Protein AF-A0A6N2AQ74-F1 (afdb_monomer)

Solvent-accessible surface area (backbone atoms only — not comparable to full-atom values): 5958 Å² total; per-residue (Å²): 135,57,76,71,58,51,57,51,50,53,52,49,51,52,51,45,50,53,33,50,48,51,52,74,41,39,67,58,53,50,52,52,46,41,68,76,43,51,90,77,46,58,63,69,61,50,54,52,51,49,54,49,40,49,52,52,36,52,52,48,51,48,58,50,52,55,50,54,50,50,54,49,51,52,52,53,54,51,51,62,69,70,61,60,82,55,56,61,58,51,52,50,51,52,48,34,56,73,72,70,50,80,90,75,130

pLDDT: mean 83.28, std 12.78, range [46.34, 95.62]

Nearest PDB structures (foldseek):
  7psl-assembly1_A  TM=5.034E-01  e=3.319E+00  Saccharomyces cerevisiae S288C
  7vgf-assembly1_B  TM=4.527E-01  e=3.543E+00  Homo sapiens
  7pqx-assembly1_A  TM=4.896E-01  e=4.602E+00  Thermochaetoides thermophila DSM 1495

Sequence (105 aa):
MTMLDIDTFEKDNKILRAAMLKKRYANVIMKSQKQVLGKAFDEKKMKKKASLWEKQLQEEKVKLREREREAARIAIASMKRTVNFGDGLEAERDLMFMIGAPNRL

Structure (mmCIF, N/CA/C/O backbone):
data_AF-A0A6N2AQ74-F1
#
_entry.id   AF-A0A6N2AQ74-F1
#
loop_
_atom_site.group_PDB
_atom_site.id
_atom_site.type_symbol
_atom_site.label_atom_id
_atom_site.label_alt_id
_atom_site.label_comp_id
_atom_site.label_asym_id
_atom_site.label_entity_id
_atom_site.label_seq_id
_atom_site.pdbx_PDB_ins_code
_atom_site.Cartn_x
_atom_site.Cartn_y
_atom_site.Cartn_z
_atom_site.occupancy
_atom_site.B_iso_or_equiv
_atom_site.auth_seq_id
_atom_site.auth_comp_id
_atom_site.auth_asym_id
_atom_site.auth_atom_id
_atom_site.pdbx_PDB_model_num
ATOM 1 N N . MET A 1 1 ? 10.627 -8.730 -18.374 1.00 54.72 1 MET A N 1
ATOM 2 C CA . MET A 1 1 ? 9.456 -8.801 -17.483 1.00 54.72 1 MET A CA 1
ATOM 3 C C . MET A 1 1 ? 8.770 -10.124 -17.770 1.00 54.72 1 MET A C 1
ATOM 5 O O . MET A 1 1 ? 8.221 -10.291 -18.851 1.00 54.72 1 MET A O 1
ATOM 9 N N . THR A 1 2 ? 8.945 -11.105 -16.895 1.00 58.91 2 THR A N 1
ATOM 10 C CA . THR A 1 2 ? 8.299 -12.422 -16.996 1.00 58.91 2 THR A CA 1
ATOM 11 C C . THR A 1 2 ? 6.863 -12.334 -16.461 1.00 58.91 2 THR A C 1
ATOM 13 O O . THR A 1 2 ? 6.543 -11.389 -15.744 1.00 58.91 2 THR A O 1
ATOM 16 N N . MET A 1 3 ? 5.974 -13.285 -16.780 1.00 55.59 3 MET A N 1
ATOM 17 C CA . MET A 1 3 ? 4.591 -13.268 -16.253 1.00 55.59 3 MET A CA 1
ATOM 18 C C . MET A 1 3 ? 4.537 -13.231 -14.711 1.00 55.59 3 MET A C 1
ATOM 20 O O . MET A 1 3 ? 3.669 -12.576 -14.142 1.00 55.59 3 MET A O 1
ATOM 24 N N . LEU A 1 4 ? 5.525 -13.833 -14.038 1.00 59.38 4 LEU A N 1
ATOM 25 C CA . LEU A 1 4 ? 5.679 -13.798 -12.577 1.00 59.38 4 LEU A CA 1
ATOM 26 C C . LEU A 1 4 ? 5.893 -12.374 -12.022 1.00 59.38 4 LEU A C 1
ATOM 28 O O . LEU A 1 4 ? 5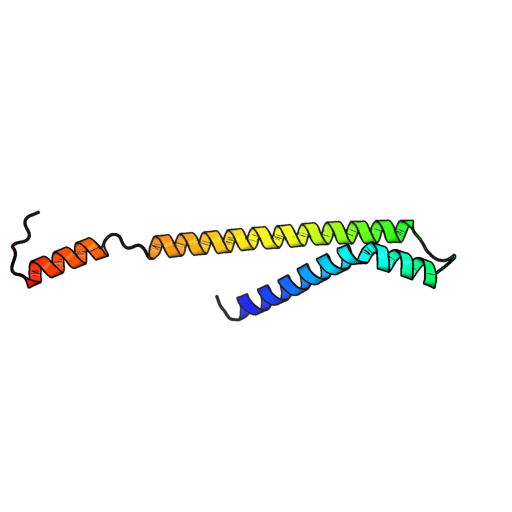.484 -12.077 -10.897 1.00 59.38 4 LEU A O 1
ATOM 32 N N . ASP A 1 5 ? 6.483 -11.469 -12.807 1.00 67.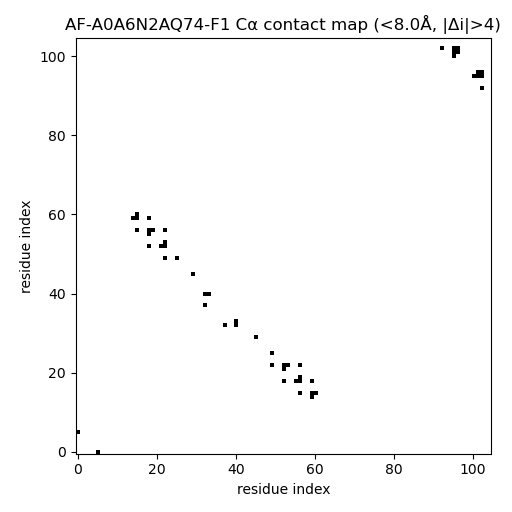50 5 ASP A N 1
ATOM 33 C CA . ASP A 1 5 ? 6.734 -10.080 -12.399 1.00 67.50 5 ASP A CA 1
ATOM 34 C C . ASP A 1 5 ? 5.456 -9.216 -12.456 1.00 67.50 5 ASP A C 1
ATOM 36 O O . ASP A 1 5 ? 5.349 -8.205 -11.761 1.00 67.50 5 ASP A O 1
ATOM 40 N N . ILE A 1 6 ? 4.467 -9.608 -13.269 1.00 74.12 6 ILE A N 1
ATOM 41 C CA . ILE A 1 6 ? 3.194 -8.886 -13.424 1.00 74.12 6 ILE A CA 1
ATOM 42 C C . ILE A 1 6 ? 2.240 -9.240 -12.277 1.00 74.12 6 ILE A C 1
ATOM 44 O O . ILE A 1 6 ? 1.691 -8.345 -11.631 1.00 74.12 6 ILE A O 1
ATOM 48 N N . ASP A 1 7 ? 2.101 -10.529 -11.966 1.00 78.50 7 ASP A N 1
ATOM 49 C CA . ASP A 1 7 ? 1.213 -11.007 -10.898 1.00 78.50 7 ASP A CA 1
ATOM 50 C C . ASP A 1 7 ? 1.648 -10.497 -9.516 1.00 7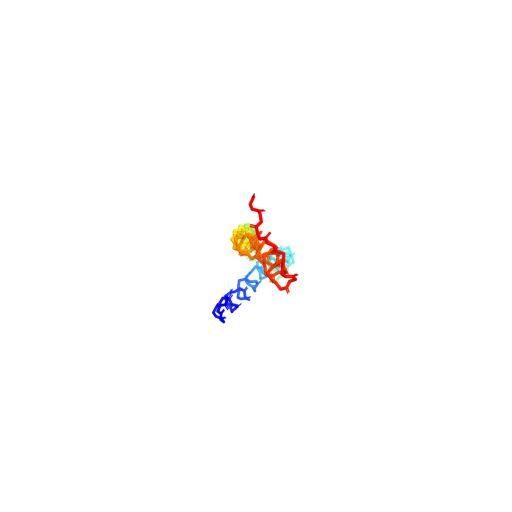8.50 7 ASP A C 1
ATOM 52 O O . ASP A 1 7 ? 0.826 -10.122 -8.671 1.00 78.50 7 ASP A O 1
ATOM 56 N N . THR A 1 8 ? 2.962 -10.440 -9.282 1.00 80.75 8 THR A N 1
ATOM 57 C CA . THR A 1 8 ? 3.540 -9.884 -8.050 1.00 80.75 8 THR A CA 1
ATOM 58 C C . THR A 1 8 ? 3.293 -8.379 -7.940 1.00 80.75 8 THR A C 1
ATOM 60 O O . THR A 1 8 ? 2.887 -7.899 -6.878 1.00 80.75 8 THR A O 1
ATOM 63 N N . PHE A 1 9 ? 3.431 -7.633 -9.039 1.00 76.69 9 PHE A N 1
ATOM 64 C CA . PHE A 1 9 ? 3.113 -6.206 -9.086 1.00 76.69 9 PHE A CA 1
ATOM 65 C C . PHE A 1 9 ? 1.627 -5.925 -8.819 1.00 76.69 9 PHE A C 1
ATOM 67 O O . PHE A 1 9 ? 1.282 -5.020 -8.052 1.00 76.69 9 PHE A O 1
ATOM 74 N N . GLU A 1 10 ? 0.724 -6.714 -9.402 1.00 85.12 10 GLU A N 1
ATOM 75 C CA . GLU A 1 10 ? -0.713 -6.558 -9.178 1.00 85.12 10 GLU A CA 1
ATOM 76 C C . GLU A 1 10 ? -1.093 -6.858 -7.720 1.00 85.12 10 GLU A C 1
ATOM 78 O O . GLU A 1 10 ? -1.869 -6.120 -7.099 1.00 85.12 10 GLU A O 1
ATOM 83 N N . LYS A 1 11 ? -0.510 -7.911 -7.139 1.00 88.38 11 LYS A N 1
ATOM 84 C CA . LYS A 1 11 ? -0.697 -8.266 -5.728 1.00 88.38 11 LYS A CA 1
ATOM 85 C C . LYS A 1 11 ? -0.254 -7.139 -4.798 1.00 88.38 11 LYS A C 1
ATOM 87 O O . LYS A 1 11 ? -0.987 -6.787 -3.872 1.00 88.38 11 LYS A O 1
ATOM 92 N N . ASP A 1 12 ? 0.889 -6.528 -5.065 1.00 86.50 12 ASP A N 1
ATOM 93 C CA . ASP A 1 12 ? 1.418 -5.466 -4.214 1.00 86.50 12 ASP A CA 1
ATOM 94 C C . ASP A 1 12 ? 0.620 -4.165 -4.333 1.00 86.50 12 ASP A C 1
ATOM 96 O O . ASP A 1 12 ? 0.354 -3.501 -3.329 1.00 86.50 12 ASP A O 1
ATOM 100 N N . ASN A 1 13 ? 0.096 -3.856 -5.521 1.00 88.44 13 ASN A N 1
ATOM 101 C CA . ASN A 1 13 ? -0.872 -2.773 -5.689 1.00 88.44 13 ASN A CA 1
ATOM 102 C C . ASN A 1 13 ? -2.171 -3.025 -4.912 1.00 88.44 13 ASN A C 1
ATOM 104 O O . ASN A 1 13 ? -2.719 -2.100 -4.301 1.00 88.44 13 ASN A O 1
ATOM 108 N N . LYS A 1 14 ? -2.663 -4.272 -4.877 1.00 92.75 14 LYS A N 1
ATOM 109 C CA . LYS A 1 14 ? -3.817 -4.651 -4.043 1.00 92.75 14 LYS A CA 1
ATOM 110 C C . LYS A 1 14 ? -3.515 -4.434 -2.556 1.00 92.75 14 LYS A C 1
ATOM 112 O O . LYS A 1 14 ? -4.362 -3.887 -1.845 1.00 92.75 14 LYS A O 1
ATOM 117 N N . ILE A 1 15 ? -2.313 -4.789 -2.097 1.00 92.19 15 ILE A N 1
ATOM 118 C CA . ILE A 1 15 ? -1.865 -4.582 -0.709 1.00 92.19 15 ILE A CA 1
ATOM 119 C C . ILE A 1 15 ? -1.811 -3.087 -0.368 1.00 92.19 15 ILE A C 1
ATOM 121 O O . ILE A 1 15 ? -2.424 -2.658 0.616 1.00 92.19 15 ILE A O 1
ATOM 125 N N . LEU A 1 16 ? -1.166 -2.275 -1.209 1.00 92.44 16 LEU A N 1
ATOM 126 C CA . LEU A 1 16 ? -1.076 -0.829 -1.016 1.00 92.44 16 LEU A CA 1
ATOM 127 C C . LEU A 1 16 ? -2.465 -0.177 -1.001 1.00 92.44 16 LEU A C 1
ATOM 129 O O . LEU A 1 16 ? -2.771 0.641 -0.129 1.00 92.44 16 LEU A O 1
ATOM 133 N N . ARG A 1 17 ? -3.345 -0.574 -1.927 1.00 94.12 17 ARG A N 1
ATOM 134 C CA . ARG A 1 17 ? -4.731 -0.097 -1.981 1.00 94.12 17 ARG A CA 1
ATOM 135 C C . ARG A 1 17 ? -5.490 -0.445 -0.706 1.00 94.12 17 ARG A C 1
ATOM 137 O O . ARG A 1 17 ? -6.171 0.419 -0.154 1.00 94.12 17 ARG A O 1
ATOM 144 N N . ALA A 1 18 ? -5.351 -1.669 -0.204 1.00 94.94 18 ALA A N 1
ATOM 145 C CA . ALA A 1 18 ? -5.973 -2.079 1.049 1.00 94.94 18 ALA A CA 1
ATOM 146 C C . ALA A 1 18 ? -5.466 -1.246 2.240 1.00 94.94 18 ALA A C 1
ATOM 148 O O . ALA A 1 18 ? -6.273 -0.807 3.065 1.00 94.94 18 ALA A O 1
ATOM 149 N N . ALA A 1 19 ? -4.160 -0.972 2.318 1.00 94.31 19 ALA A N 1
ATOM 150 C CA . ALA A 1 19 ? -3.581 -0.113 3.352 1.00 94.31 19 ALA A CA 1
ATOM 151 C C . ALA A 1 19 ? -4.115 1.330 3.266 1.00 94.31 19 ALA A C 1
ATOM 153 O O . ALA A 1 19 ? -4.545 1.899 4.274 1.00 94.31 19 ALA A O 1
ATOM 154 N N . MET A 1 20 ? -4.185 1.899 2.057 1.00 94.06 20 MET A N 1
ATOM 155 C CA . MET A 1 20 ? -4.744 3.236 1.826 1.00 94.06 20 MET A CA 1
ATOM 156 C C . MET A 1 20 ? -6.212 3.330 2.246 1.00 94.06 20 MET A C 1
ATOM 158 O O . MET A 1 20 ? -6.606 4.292 2.908 1.00 94.06 20 MET A O 1
ATOM 162 N N . LEU A 1 21 ? -7.022 2.328 1.895 1.00 95.62 21 LEU A N 1
ATOM 163 C CA . LEU A 1 21 ? -8.437 2.283 2.262 1.00 95.62 21 LEU A CA 1
ATOM 164 C C . LEU A 1 21 ? -8.614 2.184 3.780 1.00 95.62 21 LEU A C 1
ATOM 166 O O . LEU A 1 21 ? -9.390 2.953 4.346 1.00 95.62 21 LEU A O 1
ATOM 170 N N . LYS A 1 22 ? -7.853 1.318 4.464 1.00 93.50 22 LYS A N 1
ATOM 171 C CA . LYS A 1 22 ? -7.883 1.217 5.935 1.00 93.50 22 LYS A CA 1
ATOM 172 C C . LYS A 1 22 ? -7.579 2.556 6.600 1.00 93.50 22 LYS A C 1
ATOM 174 O O . LYS A 1 22 ? -8.296 2.954 7.514 1.00 93.50 22 LYS A O 1
ATOM 179 N N . LYS A 1 23 ? -6.573 3.283 6.106 1.00 92.56 23 LYS A N 1
ATOM 180 C CA . LYS A 1 23 ? -6.222 4.619 6.603 1.00 92.56 23 LYS A CA 1
ATOM 181 C C . LYS A 1 23 ? -7.327 5.641 6.337 1.00 92.56 23 LYS A C 1
ATOM 183 O O . LYS A 1 23 ? -7.712 6.374 7.244 1.00 92.56 23 LYS A O 1
ATOM 188 N N . ARG A 1 24 ? -7.871 5.679 5.114 1.00 95.38 24 ARG A N 1
ATOM 189 C CA . ARG A 1 24 ? -8.944 6.612 4.719 1.00 95.38 24 ARG A CA 1
ATOM 190 C C . ARG A 1 24 ? -10.202 6.428 5.566 1.00 95.38 24 ARG A C 1
ATOM 192 O O . ARG A 1 24 ? -10.804 7.412 5.984 1.00 95.38 24 ARG A O 1
ATOM 199 N N . TYR A 1 25 ? -10.575 5.181 5.837 1.00 95.62 25 TYR A N 1
ATOM 200 C CA . TYR A 1 25 ? -11.797 4.847 6.566 1.00 95.62 25 TYR A CA 1
ATOM 201 C C . TYR A 1 25 ? -11.588 4.611 8.065 1.00 95.62 25 TYR A C 1
ATOM 203 O O . TYR A 1 25 ? -12.556 4.305 8.756 1.00 95.62 25 TYR A O 1
ATOM 211 N N . ALA A 1 26 ? -10.380 4.806 8.606 1.00 93.62 26 ALA A N 1
ATOM 212 C CA . ALA A 1 26 ? -10.078 4.536 10.014 1.00 93.62 26 ALA A CA 1
ATOM 213 C C . ALA A 1 26 ? -11.052 5.234 10.979 1.00 93.62 26 ALA A C 1
ATOM 215 O O . ALA A 1 26 ? -11.571 4.609 11.903 1.00 93.62 26 ALA A O 1
ATOM 216 N N . ASN A 1 27 ? -11.371 6.505 10.718 1.00 93.06 27 ASN A N 1
ATOM 217 C CA . ASN A 1 27 ? -12.314 7.275 11.532 1.00 93.06 27 ASN A CA 1
ATOM 218 C C . ASN A 1 27 ? -13.750 6.752 11.439 1.00 93.06 27 ASN A C 1
ATOM 220 O O . ASN A 1 27 ? -14.454 6.717 12.446 1.00 93.06 27 ASN A O 1
ATOM 224 N N . VAL A 1 28 ? -14.187 6.343 10.246 1.00 95.31 28 VAL A N 1
ATOM 225 C CA . VAL A 1 28 ? -15.530 5.785 10.035 1.00 95.31 28 VAL A CA 1
ATOM 226 C C . VAL A 1 28 ? -15.652 4.454 10.769 1.00 95.31 28 VAL A C 1
ATOM 228 O O . VAL A 1 28 ? -16.589 4.278 11.539 1.00 95.31 28 VAL A O 1
ATOM 231 N N . ILE A 1 29 ? -14.652 3.580 10.624 1.00 93.38 29 ILE A N 1
ATOM 232 C CA . ILE A 1 29 ? -14.571 2.292 11.326 1.00 93.38 29 ILE A CA 1
ATOM 233 C C . ILE A 1 29 ? -14.573 2.499 12.845 1.00 93.38 29 ILE A C 1
ATOM 235 O O . ILE A 1 29 ? -15.234 1.767 13.576 1.00 93.38 29 ILE A O 1
ATOM 239 N N . MET A 1 30 ? -13.846 3.501 13.344 1.00 92.56 30 MET A N 1
ATOM 240 C CA . MET A 1 30 ? -13.808 3.809 14.773 1.00 92.56 30 MET A CA 1
ATOM 241 C C . MET A 1 30 ? -15.180 4.256 15.292 1.00 92.56 30 MET A C 1
ATOM 243 O O . MET A 1 30 ? -15.641 3.751 16.315 1.00 92.56 30 MET A O 1
ATOM 247 N N . LYS A 1 31 ? -15.853 5.170 14.581 1.00 94.12 31 LYS A N 1
ATOM 248 C CA . LYS A 1 31 ? -17.194 5.647 14.947 1.00 94.12 31 LYS A CA 1
ATOM 249 C C . LYS A 1 31 ? -18.226 4.520 14.904 1.00 94.12 31 LYS A C 1
ATOM 251 O O . LYS A 1 31 ? -18.983 4.369 15.859 1.00 94.12 31 LYS A O 1
ATOM 256 N N . SER A 1 32 ? -18.216 3.700 13.853 1.00 93.56 32 SER A N 1
ATOM 257 C CA . SER A 1 32 ? -19.143 2.574 13.721 1.00 93.56 32 SER A CA 1
ATOM 258 C C . SER A 1 32 ? -18.912 1.523 14.807 1.00 93.56 32 SER A C 1
ATOM 260 O O . SER A 1 32 ? -19.865 1.041 15.408 1.00 93.56 32 SER A O 1
ATOM 262 N N . GLN A 1 33 ? -17.656 1.204 15.134 1.00 93.00 33 GLN A N 1
ATOM 263 C CA . GLN A 1 33 ? -17.357 0.275 16.226 1.00 93.00 33 GLN A CA 1
ATOM 264 C C . GLN A 1 33 ? -17.773 0.822 17.590 1.00 93.00 33 GLN A C 1
ATOM 266 O O . GLN A 1 33 ? -18.287 0.060 18.403 1.00 93.00 33 GLN A O 1
ATOM 271 N N . LYS A 1 34 ? -17.608 2.126 17.835 1.00 93.50 34 LYS A N 1
ATOM 272 C CA . LYS A 1 34 ? -18.102 2.767 19.060 1.00 93.50 34 LYS A CA 1
ATOM 273 C C . LYS A 1 34 ? -19.626 2.675 19.170 1.00 93.50 34 LYS A C 1
ATOM 275 O O . LYS A 1 34 ? -20.131 2.409 20.255 1.00 93.50 34 LYS A O 1
ATOM 280 N N . GLN A 1 35 ? -20.343 2.844 18.059 1.00 94.62 35 GLN A N 1
ATOM 281 C CA . GLN A 1 35 ? -21.800 2.711 18.014 1.00 94.62 35 GLN A CA 1
ATOM 282 C C . GLN A 1 35 ? -22.266 1.274 18.292 1.00 94.62 35 GLN A C 1
ATOM 284 O O . GLN A 1 35 ? -23.216 1.085 19.042 1.00 94.62 35 GLN A O 1
ATOM 289 N N . VAL A 1 36 ? -21.586 0.269 17.729 1.00 94.19 36 VAL A N 1
ATOM 290 C CA . VAL A 1 36 ? -21.949 -1.151 17.894 1.00 94.19 36 VAL A CA 1
ATOM 291 C C . VAL A 1 36 ? -21.572 -1.692 19.276 1.00 94.19 36 VAL A C 1
ATOM 293 O O . VAL A 1 36 ? -22.344 -2.426 19.881 1.00 94.19 36 VAL A O 1
ATOM 296 N N . LEU A 1 37 ? -20.385 -1.350 19.787 1.00 91.50 37 LEU A N 1
ATOM 297 C CA . LEU A 1 37 ? -19.850 -1.913 21.035 1.00 91.50 37 LEU A CA 1
ATOM 298 C C . LEU A 1 37 ? -20.249 -1.117 22.286 1.00 91.50 37 LEU A C 1
ATOM 300 O O . LEU A 1 37 ? -20.159 -1.641 23.397 1.00 91.50 37 LEU A O 1
ATOM 304 N N . GLY A 1 38 ? -20.672 0.142 22.138 1.00 91.31 38 GLY A N 1
ATOM 305 C CA . GLY A 1 38 ? -21.125 0.982 23.246 1.00 91.31 38 GLY A CA 1
ATOM 306 C C . GLY A 1 38 ? -20.111 1.046 24.394 1.00 91.31 38 GLY A C 1
ATOM 307 O O . GLY A 1 38 ? -18.993 1.528 24.221 1.00 91.31 38 GLY A O 1
ATOM 308 N N . LYS A 1 39 ? -20.495 0.538 25.575 1.00 89.44 39 LYS A N 1
ATOM 309 C CA . LYS A 1 39 ? -19.656 0.531 26.792 1.00 89.44 39 LYS A CA 1
ATOM 310 C C . LYS A 1 39 ? -18.450 -0.416 26.712 1.00 89.44 39 LYS A C 1
ATOM 312 O O . LYS A 1 39 ? -17.475 -0.196 27.418 1.00 89.44 39 LYS A O 1
ATOM 317 N N . ALA A 1 40 ? -18.496 -1.437 25.854 1.00 91.00 40 ALA A N 1
ATOM 318 C CA . ALA A 1 40 ? -17.390 -2.376 25.644 1.00 91.00 40 ALA A CA 1
ATOM 319 C C . ALA A 1 40 ? -16.324 -1.844 24.662 1.00 91.00 40 ALA A C 1
ATOM 321 O O . ALA A 1 40 ? -15.362 -2.543 24.340 1.00 91.00 40 ALA A O 1
ATOM 322 N N . PHE A 1 41 ? -16.489 -0.620 24.149 1.00 91.94 41 PHE A N 1
ATOM 323 C CA . PHE A 1 41 ? -15.561 -0.026 23.197 1.00 91.94 41 PHE A CA 1
ATOM 324 C C . PHE A 1 41 ? -14.262 0.446 23.868 1.00 91.94 41 PHE A C 1
ATOM 326 O O . PHE A 1 41 ? -14.251 1.413 24.629 1.00 91.94 41 PHE A O 1
ATOM 333 N N . ASP A 1 42 ? -13.143 -0.185 23.509 1.00 93.19 42 ASP A N 1
ATOM 334 C CA . ASP A 1 42 ? -11.807 0.254 23.920 1.00 93.19 42 ASP A CA 1
ATOM 335 C C . ASP A 1 42 ? -11.210 1.246 22.906 1.00 93.19 42 ASP A C 1
ATOM 337 O O . ASP A 1 42 ? -10.617 0.882 21.881 1.00 93.19 42 ASP A O 1
ATOM 341 N N . GLU A 1 43 ? -11.339 2.534 23.225 1.00 90.81 43 GLU A N 1
ATOM 342 C CA . GLU A 1 43 ? -10.809 3.626 22.411 1.00 90.81 43 GLU A CA 1
ATOM 343 C C . GLU A 1 43 ? -9.276 3.594 22.303 1.00 90.81 43 GLU A C 1
ATOM 345 O O . GLU A 1 43 ? -8.717 3.886 21.240 1.00 90.81 43 GLU A O 1
ATOM 350 N N . LYS A 1 44 ? -8.572 3.201 23.372 1.00 93.12 44 LYS A N 1
ATOM 351 C CA . LYS A 1 44 ? -7.103 3.158 23.396 1.00 93.12 44 LYS A CA 1
ATOM 352 C C . LYS A 1 44 ? -6.592 2.073 22.455 1.00 93.12 44 LYS A C 1
ATOM 354 O O . LYS A 1 44 ? -5.644 2.308 21.700 1.00 93.12 44 LYS A O 1
ATOM 359 N N . LYS A 1 45 ? -7.241 0.907 22.447 1.00 93.12 45 LYS A N 1
ATOM 360 C CA . LYS A 1 45 ? -6.946 -0.181 21.506 1.00 93.12 45 LYS A CA 1
ATOM 361 C C . LYS A 1 45 ? -7.205 0.238 20.062 1.00 93.12 45 LYS A C 1
ATOM 363 O O . LYS A 1 45 ? -6.377 -0.046 19.196 1.00 93.12 45 LYS A O 1
ATOM 368 N N . MET A 1 46 ? -8.289 0.964 19.795 1.00 91.25 46 MET A N 1
ATOM 369 C CA . MET A 1 46 ? -8.592 1.427 18.438 1.00 91.25 46 MET A CA 1
ATOM 370 C C . MET A 1 46 ? -7.631 2.498 17.930 1.00 91.25 46 MET A C 1
ATOM 372 O O . MET A 1 46 ? -7.180 2.405 16.788 1.00 91.25 46 MET A O 1
ATOM 376 N N . LYS A 1 47 ? -7.216 3.444 18.778 1.00 91.94 47 LYS A N 1
ATOM 377 C CA . LYS A 1 47 ? -6.164 4.414 18.428 1.00 91.94 47 LYS A CA 1
ATOM 378 C C . LYS A 1 47 ? -4.835 3.725 18.104 1.00 91.94 47 LYS A C 1
ATOM 380 O O . LYS A 1 47 ? -4.203 4.065 17.106 1.00 91.94 47 LYS A O 1
ATOM 385 N N . LYS A 1 48 ? -4.443 2.705 18.881 1.00 94.56 48 LYS A N 1
ATOM 386 C CA . LYS A 1 48 ? -3.258 1.876 18.582 1.00 94.56 48 LYS A CA 1
ATOM 387 C C . LYS A 1 48 ? -3.387 1.125 17.252 1.00 94.56 48 LYS A C 1
ATOM 389 O O . LYS A 1 48 ? -2.418 1.007 16.511 1.00 94.56 48 LYS A O 1
ATOM 394 N N . LYS A 1 49 ? -4.578 0.619 16.925 1.00 92.56 49 LYS A N 1
ATOM 395 C CA . LYS A 1 49 ? -4.826 -0.067 15.650 1.00 92.56 49 LYS A CA 1
ATOM 396 C C . LYS A 1 49 ? -4.744 0.895 14.461 1.00 92.56 49 LYS A C 1
ATOM 398 O O . LYS A 1 49 ? -4.167 0.547 13.437 1.00 92.56 49 LYS A O 1
ATOM 403 N N . ALA A 1 50 ? -5.265 2.111 14.615 1.00 92.19 50 ALA A N 1
ATOM 404 C CA . ALA A 1 50 ? -5.169 3.153 13.599 1.00 92.19 50 ALA A CA 1
ATOM 405 C C . ALA A 1 50 ? -3.714 3.588 13.350 1.00 92.19 50 ALA A C 1
ATOM 407 O O . ALA A 1 50 ? -3.311 3.718 12.196 1.00 92.19 50 ALA A O 1
ATOM 408 N N . SER A 1 51 ? -2.901 3.744 14.402 1.00 93.50 51 SER A N 1
ATOM 409 C CA . SER A 1 51 ? -1.477 4.067 14.234 1.00 93.50 51 SER A CA 1
ATOM 410 C C . SER A 1 51 ? -0.691 2.928 13.579 1.00 93.50 51 SER A C 1
ATOM 412 O O . SER A 1 51 ? 0.204 3.190 12.778 1.00 93.50 51 SER A O 1
ATOM 414 N N . LEU A 1 52 ? -1.055 1.670 13.847 1.00 94.56 52 LEU A N 1
ATOM 415 C CA . LEU A 1 52 ? -0.492 0.517 13.144 1.00 94.56 52 LEU A CA 1
ATOM 416 C C . LEU A 1 52 ? -0.807 0.556 11.641 1.00 94.56 52 LEU A C 1
ATOM 418 O O . LEU A 1 52 ? 0.081 0.308 10.831 1.00 94.56 52 LEU A O 1
ATOM 422 N N . TRP A 1 53 ? -2.040 0.897 11.257 1.00 93.44 53 TRP A N 1
ATOM 423 C CA . TRP A 1 53 ? -2.406 1.036 9.842 1.00 93.44 53 TRP A CA 1
ATOM 424 C C . TRP A 1 53 ? -1.644 2.161 9.141 1.00 93.44 53 TRP A C 1
ATOM 426 O O . TRP A 1 53 ? -1.275 2.002 7.981 1.00 93.44 53 TRP A O 1
ATOM 436 N N . GLU A 1 54 ? -1.378 3.272 9.832 1.00 93.25 54 GLU A N 1
ATOM 437 C CA . GLU A 1 54 ? -0.545 4.345 9.280 1.00 93.25 54 GLU A CA 1
ATOM 438 C C . GLU A 1 54 ? 0.893 3.864 9.051 1.00 93.25 54 GLU A C 1
ATOM 440 O O . GLU A 1 54 ? 1.430 4.066 7.965 1.00 93.25 54 GLU A O 1
ATOM 445 N N . LYS A 1 55 ? 1.495 3.156 10.017 1.00 94.38 55 LYS A N 1
ATOM 446 C CA . LYS A 1 55 ? 2.840 2.576 9.852 1.00 94.38 55 LYS A CA 1
ATOM 447 C C . LYS A 1 55 ? 2.910 1.620 8.660 1.00 94.38 55 LYS A C 1
ATOM 449 O O . LYS A 1 55 ? 3.772 1.789 7.805 1.00 94.38 55 LYS A O 1
ATOM 454 N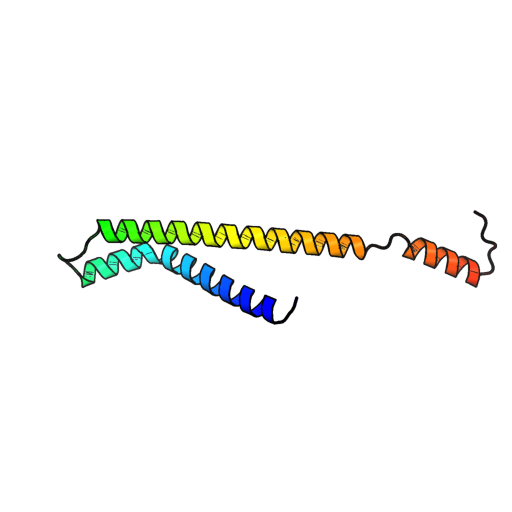 N . GLN A 1 56 ? 1.950 0.700 8.552 1.00 92.31 56 GLN A N 1
ATOM 455 C CA . GLN A 1 56 ? 1.853 -0.228 7.420 1.00 92.31 56 GLN A CA 1
ATOM 456 C C . GLN A 1 56 ? 1.748 0.513 6.083 1.00 92.31 56 GLN A C 1
ATOM 458 O O . GLN A 1 56 ? 2.403 0.147 5.114 1.00 92.31 56 GLN A O 1
ATOM 463 N N . LEU A 1 57 ? 0.955 1.587 6.018 1.00 93.06 57 LEU A N 1
ATOM 464 C CA . LEU A 1 57 ? 0.847 2.384 4.800 1.00 93.06 57 LEU A CA 1
ATOM 465 C C . LEU A 1 57 ? 2.174 3.064 4.431 1.00 93.06 57 LEU A C 1
ATOM 467 O O . LEU A 1 57 ? 2.508 3.142 3.250 1.00 93.06 57 LEU A O 1
ATOM 471 N N . GLN A 1 58 ? 2.921 3.572 5.412 1.00 93.88 58 GLN A N 1
ATOM 472 C CA . GLN A 1 58 ? 4.224 4.188 5.157 1.00 93.88 58 GLN A CA 1
ATOM 473 C C . GLN A 1 58 ? 5.243 3.164 4.652 1.00 93.88 58 GLN A C 1
ATOM 475 O O . GLN A 1 58 ? 5.933 3.438 3.672 1.00 93.88 58 GLN A O 1
ATOM 480 N N . GLU A 1 59 ? 5.290 1.980 5.259 1.00 92.81 59 GLU A N 1
ATOM 481 C CA . GLU A 1 59 ? 6.159 0.879 4.830 1.00 92.81 59 GLU A CA 1
ATOM 482 C C . GLU A 1 59 ? 5.861 0.457 3.384 1.00 92.81 59 GLU A C 1
ATOM 484 O O . GLU A 1 59 ? 6.769 0.397 2.556 1.00 92.81 59 GLU A O 1
ATOM 489 N N . GLU A 1 60 ? 4.588 0.255 3.035 1.00 91.94 60 GLU A N 1
ATOM 490 C CA . GLU A 1 60 ? 4.200 -0.121 1.670 1.00 91.94 60 GLU A CA 1
ATOM 491 C C . GLU A 1 60 ? 4.514 0.982 0.643 1.00 91.94 60 GLU A C 1
ATOM 493 O O . GLU A 1 60 ? 4.961 0.696 -0.469 1.00 91.94 60 GLU A O 1
ATOM 498 N N . LYS A 1 61 ? 4.381 2.262 1.017 1.00 91.06 61 LYS A N 1
ATOM 499 C CA . LYS A 1 61 ? 4.801 3.385 0.158 1.00 91.06 61 LYS A CA 1
ATOM 500 C C . LYS A 1 61 ? 6.310 3.431 -0.068 1.00 91.06 61 LYS A C 1
ATOM 502 O O . LYS A 1 61 ? 6.749 3.820 -1.148 1.00 91.06 61 LYS A O 1
ATOM 507 N N . VAL A 1 62 ? 7.114 3.102 0.944 1.00 92.44 62 VAL A N 1
ATOM 508 C CA . VAL A 1 62 ? 8.577 3.026 0.797 1.00 92.44 62 VAL A CA 1
ATOM 509 C C . VAL A 1 62 ? 8.940 1.918 -0.187 1.00 92.44 62 VAL A C 1
ATOM 511 O O . VAL A 1 62 ? 9.633 2.203 -1.162 1.00 92.44 62 VAL A O 1
ATOM 514 N N . LYS A 1 63 ? 8.378 0.716 -0.011 1.00 88.81 63 LYS A N 1
ATOM 515 C CA . LYS A 1 63 ? 8.602 -0.420 -0.919 1.00 88.81 63 LYS A CA 1
ATOM 516 C C . LYS A 1 63 ? 8.216 -0.110 -2.365 1.00 88.81 63 LYS A C 1
ATOM 518 O O . LYS A 1 63 ? 8.912 -0.536 -3.284 1.00 88.81 63 LYS A O 1
ATOM 523 N N . LEU A 1 64 ? 7.108 0.607 -2.585 1.00 88.06 64 LEU A N 1
ATOM 524 C CA . LEU A 1 64 ? 6.706 1.016 -3.934 1.00 88.06 64 LEU A CA 1
ATOM 525 C C . LEU A 1 64 ? 7.752 1.949 -4.560 1.00 88.06 64 LEU A C 1
ATOM 527 O O . LEU A 1 64 ? 8.205 1.700 -5.672 1.00 88.06 64 LEU A O 1
ATOM 531 N N . ARG A 1 65 ? 8.187 2.982 -3.829 1.00 88.50 65 ARG A N 1
ATOM 532 C CA . ARG A 1 65 ? 9.175 3.952 -4.332 1.00 88.50 65 ARG A CA 1
ATOM 533 C C . ARG A 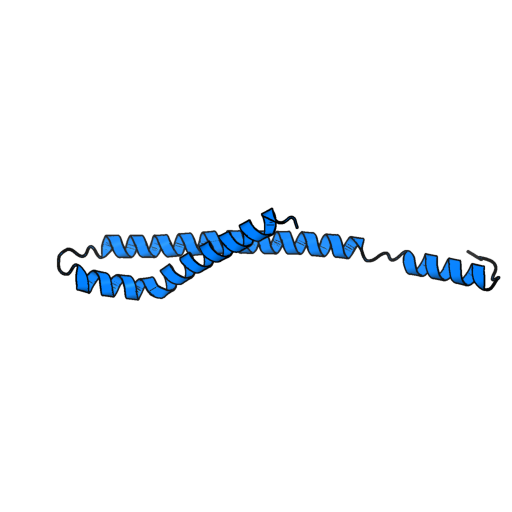1 65 ? 10.521 3.316 -4.658 1.00 88.50 65 ARG A C 1
ATOM 535 O O . ARG A 1 65 ? 11.158 3.709 -5.630 1.00 88.50 65 ARG A O 1
ATOM 542 N N . GLU A 1 66 ? 10.982 2.369 -3.846 1.00 89.38 66 GLU A N 1
ATOM 543 C CA . GLU A 1 66 ? 12.223 1.634 -4.122 1.00 89.38 66 GLU A CA 1
ATOM 544 C C . GLU A 1 66 ? 12.126 0.848 -5.428 1.00 89.38 66 GLU A C 1
ATOM 546 O O . GLU A 1 66 ? 13.047 0.889 -6.243 1.00 89.38 66 GLU A O 1
ATOM 551 N N . ARG A 1 67 ? 10.977 0.218 -5.678 1.00 85.19 67 ARG A N 1
ATOM 552 C CA . ARG A 1 67 ? 10.725 -0.502 -6.926 1.00 85.19 67 ARG A CA 1
ATOM 553 C C . ARG A 1 67 ? 10.605 0.408 -8.136 1.00 85.19 67 ARG A C 1
ATOM 555 O O . ARG A 1 67 ? 11.194 0.104 -9.165 1.00 85.19 67 ARG A O 1
ATOM 562 N N . GLU A 1 68 ? 9.907 1.535 -8.018 1.00 86.94 68 GLU A N 1
ATOM 563 C CA . GLU A 1 68 ? 9.840 2.537 -9.091 1.00 86.94 68 GLU A CA 1
ATOM 564 C C . GLU A 1 68 ? 11.232 3.073 -9.444 1.00 86.94 68 GLU A C 1
ATOM 566 O O . GLU A 1 68 ? 11.556 3.236 -10.620 1.00 86.94 68 GLU A O 1
ATOM 571 N N . ARG A 1 69 ? 12.092 3.291 -8.440 1.00 89.81 69 ARG A N 1
ATOM 572 C CA . ARG A 1 69 ? 13.491 3.683 -8.659 1.00 89.81 69 ARG A CA 1
ATOM 573 C C . ARG A 1 69 ? 14.280 2.607 -9.392 1.00 89.81 69 ARG A C 1
ATOM 575 O O . ARG A 1 69 ? 15.046 2.943 -10.291 1.00 89.81 69 ARG A O 1
ATOM 582 N N . GLU A 1 70 ? 14.112 1.343 -9.022 1.00 88.31 70 GLU A N 1
ATOM 583 C CA . GLU A 1 70 ? 14.811 0.243 -9.687 1.00 88.31 70 GLU A CA 1
ATOM 584 C C . GLU A 1 70 ? 14.338 0.066 -11.134 1.00 88.31 70 GLU A C 1
ATOM 586 O O . GLU A 1 70 ? 15.156 -0.009 -12.049 1.00 88.31 70 GLU A O 1
ATOM 591 N N . ALA A 1 71 ? 13.026 0.137 -11.370 1.00 85.38 71 ALA A N 1
ATOM 592 C CA . ALA A 1 71 ? 12.458 0.142 -12.714 1.00 85.38 71 ALA A CA 1
ATOM 593 C C . ALA A 1 71 ? 12.995 1.314 -13.555 1.00 85.38 71 ALA A C 1
ATOM 595 O O . ALA A 1 71 ? 13.386 1.120 -14.706 1.00 85.38 71 ALA A O 1
ATOM 596 N N . ALA A 1 72 ? 13.094 2.515 -12.973 1.00 87.44 72 ALA A N 1
ATOM 597 C CA . ALA A 1 72 ? 13.671 3.677 -13.644 1.00 87.44 72 ALA A CA 1
ATOM 598 C C . ALA A 1 72 ? 15.160 3.481 -13.980 1.00 87.44 72 ALA A C 1
ATOM 600 O O . ALA A 1 72 ? 15.588 3.833 -15.078 1.00 87.44 72 ALA A O 1
ATOM 601 N N . ARG A 1 73 ? 15.958 2.884 -13.082 1.00 89.56 73 ARG A N 1
ATOM 602 C CA . ARG A 1 73 ? 17.369 2.552 -13.362 1.00 89.56 73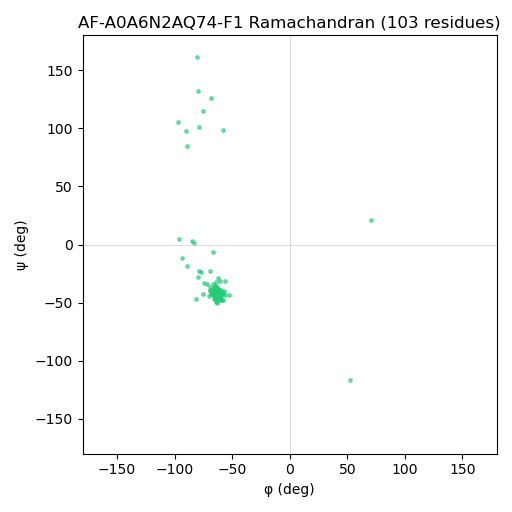 ARG A CA 1
ATOM 603 C C . ARG A 1 73 ? 17.501 1.578 -14.524 1.00 89.56 73 ARG A C 1
ATOM 605 O O . ARG A 1 73 ? 18.330 1.810 -15.403 1.00 89.56 73 ARG A O 1
ATOM 612 N N . ILE A 1 74 ? 16.683 0.526 -14.543 1.00 85.50 74 ILE A N 1
ATOM 613 C CA . ILE A 1 74 ? 16.664 -0.460 -15.628 1.00 85.50 74 ILE A CA 1
ATOM 614 C C . ILE A 1 74 ? 16.307 0.224 -16.951 1.00 85.50 74 ILE A C 1
ATOM 616 O O . ILE A 1 74 ? 17.026 0.042 -17.931 1.00 85.50 74 ILE A O 1
ATOM 620 N N . ALA A 1 75 ? 15.267 1.065 -1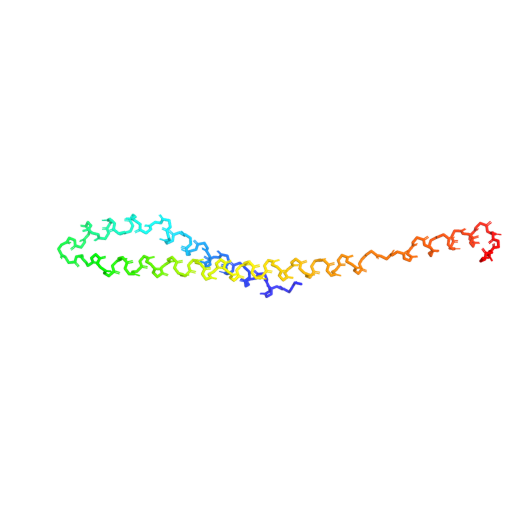6.964 1.00 83.31 75 ALA A N 1
ATOM 621 C CA . ALA A 1 75 ? 14.855 1.811 -18.152 1.00 83.31 75 ALA A CA 1
ATOM 622 C C . ALA A 1 75 ? 15.959 2.756 -18.663 1.00 83.31 75 ALA A C 1
ATOM 624 O O . ALA A 1 75 ? 16.279 2.755 -19.850 1.00 83.31 75 ALA A O 1
ATOM 625 N N . ILE A 1 76 ? 16.613 3.512 -17.773 1.00 84.06 76 ILE A N 1
ATOM 626 C CA . ILE A 1 76 ? 17.745 4.379 -18.138 1.00 84.06 76 ILE A CA 1
ATOM 627 C C . ILE A 1 76 ? 18.901 3.549 -18.715 1.00 84.06 76 ILE A C 1
ATOM 629 O O . ILE A 1 76 ? 19.504 3.941 -19.714 1.00 84.06 76 ILE A O 1
ATOM 633 N N . ALA A 1 77 ? 19.220 2.399 -18.117 1.00 82.06 77 ALA A N 1
ATOM 634 C CA . ALA A 1 77 ? 20.277 1.517 -18.606 1.00 82.06 77 ALA A CA 1
ATOM 635 C C . ALA A 1 77 ? 19.941 0.899 -19.976 1.00 82.06 77 ALA A C 1
ATOM 637 O O . ALA A 1 77 ? 20.824 0.798 -20.828 1.00 82.06 77 ALA A O 1
ATOM 638 N N . SER A 1 78 ? 18.681 0.520 -20.223 1.00 75.50 78 SER A N 1
ATOM 639 C CA . SER A 1 78 ? 18.245 0.034 -21.538 1.00 75.50 78 SER A CA 1
ATOM 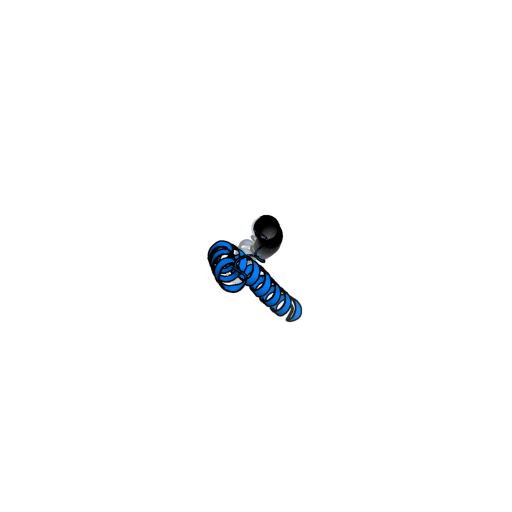640 C C . SER A 1 78 ? 18.244 1.139 -22.593 1.00 75.50 78 SER A C 1
ATOM 642 O O . SER A 1 78 ? 18.645 0.890 -23.727 1.00 75.50 78 SER A O 1
ATOM 644 N N . MET A 1 79 ? 17.876 2.371 -22.224 1.00 75.75 79 MET A N 1
ATOM 645 C CA . MET A 1 79 ? 17.971 3.536 -23.113 1.00 75.75 79 MET A CA 1
ATOM 646 C C . MET A 1 79 ? 19.428 3.830 -23.491 1.00 75.75 79 MET A C 1
ATOM 648 O O . MET A 1 79 ? 19.739 4.006 -24.662 1.00 75.75 79 MET A O 1
ATOM 652 N N . LYS A 1 80 ? 20.358 3.792 -22.528 1.00 67.75 80 LYS A N 1
ATOM 653 C CA . LYS A 1 80 ? 21.795 3.972 -22.805 1.00 67.75 80 LYS A CA 1
ATOM 654 C C . LYS A 1 80 ? 22.377 2.914 -23.750 1.00 67.75 80 LYS A C 1
ATOM 656 O O . LYS A 1 80 ? 23.304 3.230 -24.479 1.00 67.75 80 LYS A O 1
ATOM 661 N N . ARG A 1 81 ? 21.857 1.680 -23.742 1.00 60.12 81 ARG A N 1
ATOM 662 C CA . ARG A 1 81 ? 22.274 0.621 -24.684 1.00 60.12 81 ARG A CA 1
ATOM 663 C C . ARG A 1 81 ? 21.652 0.741 -26.076 1.00 60.12 81 ARG A C 1
ATOM 665 O O . ARG A 1 81 ? 22.195 0.166 -27.005 1.00 60.12 81 ARG A O 1
ATOM 672 N N . THR A 1 82 ? 20.510 1.413 -26.210 1.00 58.53 82 THR A N 1
ATOM 673 C CA . THR A 1 82 ? 19.767 1.511 -27.482 1.00 58.53 82 THR A CA 1
ATOM 674 C C . THR A 1 82 ? 20.122 2.755 -28.293 1.00 58.53 82 THR A C 1
ATOM 676 O O . THR A 1 82 ? 19.782 2.821 -29.467 1.00 58.53 82 THR A O 1
ATOM 679 N N . VAL A 1 83 ? 20.847 3.717 -27.712 1.00 55.31 83 VAL A N 1
ATOM 680 C CA . VAL A 1 83 ? 21.447 4.834 -28.455 1.00 55.31 83 VAL A CA 1
ATOM 681 C C . VAL A 1 83 ? 22.841 4.415 -28.925 1.00 55.31 83 VAL A C 1
ATOM 683 O O . VAL A 1 83 ? 23.843 4.678 -28.259 1.00 55.31 83 VAL A O 1
ATOM 686 N N . ASN A 1 84 ? 22.906 3.733 -30.067 1.00 59.94 84 ASN A N 1
ATOM 687 C CA . ASN A 1 84 ? 24.163 3.489 -30.761 1.00 59.94 84 ASN A CA 1
ATOM 688 C C . ASN A 1 84 ? 24.552 4.763 -31.525 1.00 59.94 84 ASN A C 1
ATOM 690 O O . ASN A 1 84 ? 24.050 5.042 -32.609 1.00 59.94 84 ASN A O 1
ATOM 694 N N . PHE A 1 85 ? 25.487 5.544 -30.984 1.00 58.06 85 PHE A N 1
ATOM 695 C CA . PHE A 1 85 ? 26.103 6.651 -31.731 1.00 58.06 85 PHE A CA 1
ATOM 696 C C . PHE A 1 85 ? 26.959 6.164 -32.922 1.00 58.06 85 PHE A C 1
ATOM 698 O O . PHE A 1 85 ? 27.435 6.981 -33.705 1.00 58.06 85 PHE A O 1
ATOM 705 N N . GLY A 1 86 ? 27.161 4.846 -33.057 1.00 56.97 86 GLY A N 1
ATOM 706 C CA . GLY A 1 86 ? 27.872 4.212 -34.169 1.00 56.97 86 GLY A CA 1
ATOM 707 C C . GLY A 1 86 ? 27.037 4.045 -35.440 1.00 56.97 86 GLY A C 1
ATOM 708 O O . GLY A 1 86 ? 27.609 4.114 -36.521 1.00 56.97 86 GLY A O 1
ATOM 709 N N . ASP A 1 87 ? 25.707 3.928 -35.332 1.00 63.75 87 ASP A N 1
ATOM 710 C CA . ASP A 1 87 ? 24.842 3.622 -36.483 1.00 63.75 87 ASP A CA 1
ATOM 711 C C . ASP A 1 87 ? 24.871 4.743 -37.534 1.00 63.75 87 ASP A C 1
ATOM 713 O O . ASP A 1 87 ? 24.784 4.482 -38.728 1.00 63.75 87 ASP A O 1
ATOM 717 N N . GLY A 1 88 ? 25.046 6.000 -37.110 1.00 62.56 88 GLY A N 1
ATOM 718 C CA . GLY A 1 88 ? 25.189 7.133 -38.030 1.00 62.56 88 GLY A CA 1
ATOM 719 C C . GLY A 1 88 ? 26.508 7.114 -38.809 1.00 62.56 88 GLY A C 1
ATOM 720 O O . GLY A 1 88 ? 26.510 7.383 -40.005 1.00 62.56 88 GLY A O 1
ATOM 721 N N . LEU A 1 89 ? 27.615 6.750 -38.151 1.00 68.06 89 LEU A N 1
ATOM 722 C CA . LEU A 1 89 ? 28.937 6.647 -38.783 1.00 68.06 89 LEU A CA 1
ATOM 723 C C . LEU A 1 89 ? 29.052 5.401 -39.668 1.00 68.06 89 LEU A C 1
ATOM 725 O O . LEU A 1 89 ? 29.750 5.425 -40.679 1.00 68.06 89 LEU A O 1
ATOM 729 N N . GLU A 1 90 ? 28.386 4.312 -39.288 1.00 70.31 90 GLU A N 1
ATOM 730 C CA . GLU A 1 90 ? 28.279 3.094 -40.092 1.00 70.31 90 GLU A CA 1
ATOM 731 C C . GLU A 1 90 ? 27.394 3.338 -41.323 1.00 70.31 90 GLU A C 1
ATOM 733 O O . GLU A 1 90 ? 27.825 3.061 -42.438 1.00 70.31 90 GLU A O 1
ATOM 738 N N . ALA A 1 91 ? 26.246 4.006 -41.159 1.00 71.94 91 ALA A N 1
ATOM 739 C CA . ALA A 1 91 ? 25.393 4.418 -42.274 1.00 71.94 91 ALA A CA 1
ATOM 740 C C . ALA A 1 91 ? 26.082 5.412 -43.228 1.00 71.94 91 ALA A C 1
ATOM 742 O O . ALA A 1 91 ? 25.907 5.315 -44.441 1.00 71.94 91 ALA A O 1
ATOM 743 N N . GLU A 1 92 ? 26.880 6.354 -42.713 1.00 74.25 92 GLU A N 1
ATOM 744 C CA . GLU A 1 92 ? 27.674 7.272 -43.541 1.00 74.25 92 GLU A CA 1
ATOM 745 C C . GLU A 1 92 ? 28.766 6.523 -44.314 1.00 74.25 92 GLU A C 1
ATOM 747 O O . GLU A 1 92 ? 28.954 6.757 -45.508 1.00 74.25 92 GLU A O 1
ATOM 752 N N . ARG A 1 93 ? 29.450 5.573 -43.664 1.00 78.00 93 ARG A N 1
ATOM 753 C CA . ARG A 1 93 ? 30.475 4.741 -44.304 1.00 78.00 93 ARG A CA 1
ATOM 754 C C . ARG A 1 93 ? 29.884 3.858 -45.406 1.00 78.00 93 ARG A C 1
ATOM 756 O O . ARG A 1 93 ? 30.464 3.786 -46.489 1.00 78.00 93 ARG A O 1
ATOM 763 N N . ASP A 1 94 ? 28.730 3.246 -45.160 1.00 79.31 94 ASP A N 1
ATOM 764 C CA . ASP A 1 94 ? 28.005 2.439 -46.146 1.00 79.31 94 ASP A CA 1
ATOM 765 C C . ASP A 1 94 ? 27.498 3.297 -47.310 1.00 79.31 94 ASP A C 1
ATOM 767 O O . ASP A 1 94 ? 27.630 2.910 -48.473 1.00 79.31 94 ASP A O 1
ATOM 771 N N . LEU A 1 95 ? 26.978 4.497 -47.027 1.00 79.06 95 LEU A N 1
ATOM 772 C CA . LEU A 1 95 ? 26.571 5.451 -48.057 1.00 79.06 95 LEU A CA 1
ATOM 773 C C . LEU A 1 95 ? 27.754 5.863 -48.939 1.00 79.06 95 LEU A C 1
ATOM 775 O O . LEU A 1 95 ? 27.636 5.816 -50.163 1.00 79.06 95 LEU A O 1
ATOM 779 N N . MET A 1 96 ? 28.895 6.217 -48.339 1.00 82.12 96 MET A N 1
ATOM 780 C CA . MET A 1 96 ? 30.118 6.601 -49.055 1.00 82.12 96 MET A CA 1
ATOM 781 C C . MET A 1 96 ? 30.646 5.462 -49.934 1.00 82.12 96 MET A C 1
ATOM 783 O O . MET A 1 96 ? 31.042 5.698 -51.078 1.00 82.12 96 MET A O 1
ATOM 787 N N . PHE A 1 97 ? 30.574 4.221 -49.443 1.00 81.25 97 PHE A N 1
ATOM 788 C CA . PHE A 1 97 ? 30.901 3.030 -50.223 1.00 81.25 97 PHE A CA 1
ATOM 789 C C . PHE A 1 97 ? 29.949 2.839 -51.417 1.00 81.25 97 PHE A C 1
ATOM 791 O O . PHE A 1 97 ? 30.412 2.617 -52.535 1.00 81.25 97 PHE A O 1
ATOM 798 N N . MET A 1 98 ? 28.632 2.986 -51.219 1.00 81.94 98 MET A N 1
ATOM 799 C CA . MET A 1 98 ? 27.628 2.838 -52.285 1.00 81.94 98 MET A CA 1
ATOM 800 C C . MET A 1 98 ? 27.745 3.895 -53.389 1.00 81.94 98 MET A C 1
ATOM 802 O O . MET A 1 98 ? 27.522 3.580 -54.557 1.00 81.94 98 MET A O 1
ATOM 806 N N . ILE A 1 99 ? 28.106 5.135 -53.048 1.00 87.69 99 ILE A N 1
ATOM 807 C CA . ILE A 1 99 ? 28.280 6.217 -54.033 1.00 87.69 99 ILE A CA 1
ATOM 808 C C . ILE A 1 99 ? 29.680 6.235 -54.674 1.00 87.69 99 ILE A C 1
ATOM 810 O O . ILE A 1 99 ? 29.976 7.126 -55.469 1.00 87.69 99 ILE A O 1
ATOM 814 N N . GLY A 1 100 ? 30.546 5.269 -54.343 1.00 78.38 100 GLY A N 1
ATOM 815 C CA . GLY A 1 100 ? 31.891 5.146 -54.911 1.00 78.38 100 GLY A CA 1
ATOM 816 C C . GLY A 1 100 ? 32.874 6.228 -54.449 1.00 78.38 100 GLY A C 1
ATOM 817 O O . GLY A 1 100 ? 33.873 6.479 -55.127 1.00 78.38 100 GLY A O 1
ATOM 818 N N . ALA A 1 101 ? 32.610 6.885 -53.315 1.00 71.06 101 ALA A N 1
ATOM 819 C CA . ALA A 1 101 ? 33.514 7.878 -52.752 1.00 71.06 101 ALA A CA 1
ATOM 820 C C . ALA A 1 101 ? 34.664 7.180 -51.994 1.00 71.06 101 ALA A C 1
ATOM 822 O O . ALA A 1 101 ? 34.418 6.283 -51.186 1.00 71.06 101 ALA A O 1
ATOM 823 N N . PRO A 1 102 ? 35.937 7.563 -52.211 1.00 64.12 102 PRO A N 1
ATOM 824 C CA . PRO A 1 102 ? 37.044 6.978 -51.467 1.00 64.12 102 PRO A CA 1
ATOM 825 C C . PRO A 1 102 ? 36.979 7.419 -50.000 1.00 64.12 102 PRO A C 1
ATOM 827 O O . PRO A 1 102 ? 36.975 8.618 -49.719 1.00 64.12 102 PRO A O 1
ATOM 830 N N . ASN A 1 103 ? 36.985 6.453 -49.075 1.00 58.78 103 ASN A N 1
ATOM 831 C CA . ASN A 1 103 ? 37.134 6.699 -47.639 1.00 58.78 103 ASN A CA 1
ATOM 832 C C . ASN A 1 103 ? 38.457 7.438 -47.385 1.00 58.78 103 ASN A C 1
ATOM 834 O O . ASN A 1 103 ? 39.522 6.821 -47.340 1.00 58.78 103 ASN A O 1
ATOM 838 N N . ARG A 1 104 ? 38.403 8.764 -47.237 1.00 58.00 104 ARG A N 1
ATOM 839 C CA . ARG A 1 104 ? 39.513 9.556 -46.705 1.00 58.00 104 ARG A CA 1
ATOM 840 C C . ARG A 1 104 ? 39.237 9.789 -45.227 1.00 58.00 104 ARG A C 1
ATOM 842 O O . ARG A 1 104 ? 38.324 10.536 -44.892 1.00 58.00 104 ARG A O 1
ATOM 849 N N . LEU A 1 105 ? 39.988 9.067 -44.396 1.00 46.34 105 LEU A N 1
ATOM 850 C CA . LEU A 1 105 ? 40.160 9.366 -42.974 1.00 46.34 105 LEU A CA 1
ATOM 851 C C . LEU A 1 105 ? 40.756 10.766 -42.797 1.00 46.34 105 LEU A C 1
ATOM 853 O O . LEU A 1 105 ? 41.632 11.126 -43.621 1.00 46.34 105 LEU A O 1
#

Secondary structure (DSSP, 8-state):
--HHHHHHHHHHHHHHHHHHHHHHHHHHHHHHHHHHHGGG--HHHHHHHHHHHHHHHHHHHHHHHHHHHHHHHHHHHHHHHH--THHHHHHHHHHHHHTT-----

Radius of gyration: 28.48 Å; Cα contacts (8 Å, |Δi|>4): 26; chains: 1; bounding box: 62×23×82 Å

Organism: 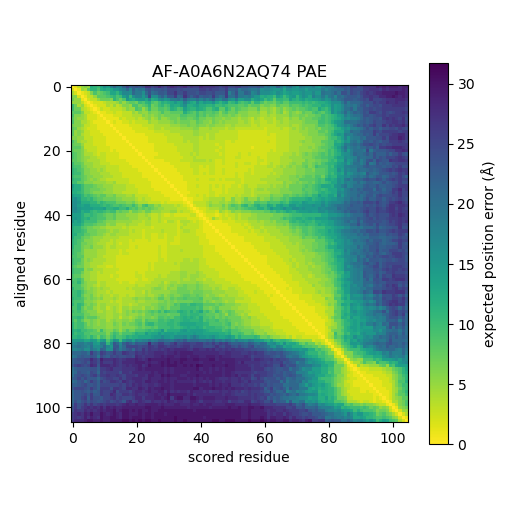Solanum chilense (NCBI:txid4083)

Mean predicted aligned error: 11.97 Å

Foldseek 3Di:
DDPVVVVVVVVLVVQLVVLVVCLVCLVVVLVVCCVVCPPNDDPVVSVVVNVVSVVSNVVSVVVVVVVVVVVVVVVVVVVVVPPDPVVVVVVVVVVCVVVVHDDDD